Protein AF-A0A835Y757-F1 (afdb_monomer)

Structure (mmCIF, N/CA/C/O backbone):
data_AF-A0A835Y757-F1
#
_entry.id   AF-A0A835Y757-F1
#
loop_
_atom_site.group_PDB
_atom_site.id
_atom_site.type_symbol
_atom_site.label_atom_id
_atom_site.label_alt_id
_atom_site.label_comp_id
_atom_site.label_asym_id
_atom_site.label_entity_id
_atom_site.label_seq_id
_atom_site.pdbx_PDB_ins_code
_atom_site.Cartn_x
_atom_site.Cartn_y
_atom_site.Cartn_z
_atom_site.occupancy
_atom_site.B_iso_or_equiv
_atom_site.auth_seq_id
_atom_site.auth_comp_id
_atom_site.auth_asym_id
_atom_site.auth_atom_id
_atom_site.pdbx_PDB_model_num
ATOM 1 N N . MET A 1 1 ? 45.315 -38.506 55.585 1.00 48.16 1 MET A N 1
ATOM 2 C CA . MET A 1 1 ? 44.186 -37.888 54.861 1.00 48.16 1 MET A CA 1
ATOM 3 C C . MET A 1 1 ? 43.091 -38.952 54.767 1.00 48.16 1 MET A C 1
ATOM 5 O O . MET A 1 1 ? 43.212 -39.869 53.970 1.00 48.16 1 MET A O 1
ATOM 9 N N . LEU A 1 2 ? 42.159 -38.923 55.729 1.00 39.31 2 LEU A N 1
ATOM 10 C CA . LEU A 1 2 ? 40.997 -39.821 55.928 1.00 39.31 2 LEU A CA 1
ATOM 11 C C . LEU A 1 2 ? 40.075 -39.727 54.686 1.00 39.31 2 LEU A C 1
ATOM 13 O O . LEU A 1 2 ? 39.793 -38.606 54.281 1.00 39.31 2 LEU A O 1
ATOM 17 N N . VAL A 1 3 ? 39.742 -40.766 53.906 1.00 44.25 3 VAL A N 1
ATOM 18 C CA . VAL A 1 3 ? 38.872 -41.951 54.123 1.00 44.25 3 VAL A CA 1
ATOM 19 C C . VAL A 1 3 ? 37.497 -41.607 54.709 1.00 44.25 3 VAL A C 1
ATOM 21 O O . VAL A 1 3 ? 37.436 -41.233 55.873 1.00 44.25 3 VAL A O 1
ATOM 24 N N . VAL A 1 4 ? 36.406 -41.798 53.946 1.00 43.09 4 VAL A N 1
ATOM 25 C CA . VAL A 1 4 ? 35.392 -42.857 54.187 1.00 43.09 4 VAL A CA 1
ATOM 26 C C . VAL A 1 4 ? 34.197 -42.756 53.213 1.00 43.09 4 VAL A C 1
ATOM 28 O O . VAL A 1 4 ? 33.806 -41.675 52.785 1.00 43.09 4 VAL A O 1
ATOM 31 N N . ALA A 1 5 ? 33.654 -43.920 52.853 1.00 53.19 5 ALA A N 1
ATOM 32 C CA . ALA A 1 5 ? 32.497 -44.162 51.988 1.00 53.19 5 ALA A CA 1
ATOM 33 C C . ALA A 1 5 ? 31.139 -43.750 52.607 1.00 53.19 5 ALA A C 1
ATOM 35 O O . ALA A 1 5 ? 31.046 -43.648 53.830 1.00 53.19 5 ALA A O 1
ATOM 36 N N . PRO A 1 6 ? 30.051 -43.624 51.818 1.00 51.03 6 PRO A N 1
ATOM 37 C CA . PRO A 1 6 ? 28.694 -43.559 52.360 1.00 51.03 6 PRO A CA 1
ATOM 38 C C . PRO A 1 6 ? 28.057 -44.954 52.492 1.00 51.03 6 PRO A C 1
ATOM 40 O O . PRO A 1 6 ? 27.787 -45.639 51.505 1.00 51.03 6 PRO A O 1
ATOM 43 N N . GLY A 1 7 ? 27.804 -45.357 53.740 1.00 41.81 7 GLY A N 1
ATOM 44 C CA . GLY A 1 7 ? 27.007 -46.524 54.111 1.00 41.81 7 GLY A CA 1
ATOM 45 C C . GLY A 1 7 ? 25.534 -46.183 54.380 1.00 41.81 7 GLY A C 1
ATOM 46 O O . GLY A 1 7 ? 25.234 -45.210 55.056 1.00 41.81 7 GLY A O 1
A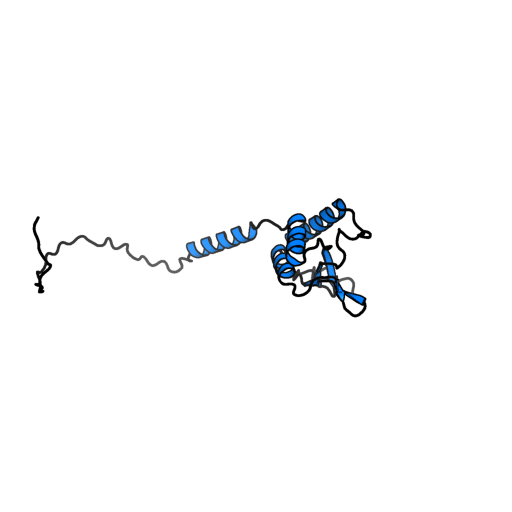TOM 47 N N . VAL A 1 8 ? 24.661 -47.027 53.823 1.00 46.19 8 VAL A N 1
ATOM 48 C CA . VAL A 1 8 ? 23.507 -47.730 54.427 1.00 46.19 8 VAL A CA 1
ATOM 49 C C . VAL A 1 8 ? 22.416 -46.983 55.244 1.00 46.19 8 VAL A C 1
ATOM 51 O O . VAL A 1 8 ? 22.663 -46.367 56.270 1.00 46.19 8 VAL A O 1
ATOM 54 N N . THR A 1 9 ? 21.170 -47.295 54.852 1.00 41.41 9 THR A N 1
ATOM 55 C CA . THR A 1 9 ? 19.988 -47.609 55.693 1.00 41.41 9 THR A CA 1
ATOM 56 C C . THR A 1 9 ? 19.044 -46.500 56.210 1.00 41.41 9 THR A C 1
ATOM 58 O O . THR A 1 9 ? 19.420 -45.582 56.927 1.00 41.41 9 THR A O 1
ATOM 61 N N . ALA A 1 10 ? 17.757 -46.670 55.863 1.00 45.28 10 ALA A N 1
ATOM 62 C CA . ALA A 1 10 ? 16.535 -46.061 56.430 1.00 45.28 10 ALA A CA 1
ATOM 63 C C . ALA A 1 10 ? 16.277 -46.566 57.884 1.00 45.28 10 ALA A C 1
ATOM 65 O O . ALA A 1 10 ? 16.857 -47.609 58.198 1.00 45.28 10 ALA A O 1
ATOM 66 N N . PRO A 1 11 ? 15.422 -45.969 58.771 1.00 51.66 11 PRO A N 1
ATOM 67 C CA . PRO A 1 11 ? 14.009 -45.590 58.533 1.00 51.66 11 PRO A CA 1
ATOM 68 C C . PRO A 1 11 ? 13.443 -44.375 59.336 1.00 51.66 11 PRO A C 1
ATOM 70 O O . PRO A 1 11 ? 14.110 -43.760 60.161 1.00 51.66 11 PRO A O 1
ATOM 73 N N . ALA A 1 12 ? 12.170 -44.037 59.076 1.00 47.59 12 ALA A N 1
ATOM 74 C CA . ALA A 1 12 ? 11.380 -42.973 59.721 1.00 47.59 12 ALA A CA 1
ATOM 75 C C . ALA A 1 12 ? 11.106 -43.186 61.230 1.00 47.59 12 ALA A C 1
ATOM 77 O O . ALA A 1 12 ? 11.090 -44.325 61.698 1.00 47.59 12 ALA A O 1
ATOM 78 N N . PRO A 1 13 ? 10.759 -42.110 61.969 1.00 53.91 13 PRO A N 1
ATOM 79 C CA . PRO A 1 13 ? 9.502 -42.136 62.734 1.00 53.91 13 PRO A CA 1
ATOM 80 C C . PRO A 1 13 ? 8.697 -40.814 62.769 1.00 53.91 13 PRO A C 1
ATOM 82 O O . PRO A 1 13 ? 9.222 -39.708 62.680 1.00 53.91 13 PRO A O 1
ATOM 85 N N . ARG A 1 14 ? 7.378 -40.989 62.940 1.00 45.75 14 ARG A N 1
ATOM 86 C CA . ARG A 1 14 ? 6.321 -39.995 63.218 1.00 45.75 14 ARG A CA 1
ATOM 87 C C . ARG A 1 14 ? 6.544 -39.267 64.553 1.00 45.75 14 ARG A C 1
ATOM 89 O O . ARG A 1 14 ? 6.823 -39.925 65.549 1.00 45.75 14 ARG A O 1
ATOM 96 N N . ALA A 1 15 ? 6.255 -37.965 64.593 1.00 45.19 15 ALA A N 1
ATOM 97 C CA . ALA A 1 15 ? 5.906 -37.235 65.814 1.00 45.19 15 ALA A CA 1
ATOM 98 C C . ALA A 1 15 ? 4.858 -36.151 65.511 1.00 45.19 15 ALA A C 1
ATOM 100 O O . ALA A 1 15 ? 4.757 -35.639 64.400 1.00 45.19 15 ALA A O 1
ATOM 101 N N . GLU A 1 16 ? 4.042 -35.882 66.515 1.00 42.47 16 GLU A N 1
ATOM 102 C CA . GLU A 1 16 ? 2.673 -35.390 66.477 1.00 42.47 16 GLU A CA 1
ATOM 103 C C . GLU A 1 16 ? 2.584 -33.965 67.066 1.00 42.47 16 GLU A C 1
ATOM 105 O O . GLU A 1 16 ? 3.335 -33.632 67.973 1.00 42.47 16 GLU A O 1
ATOM 110 N N . VAL A 1 17 ? 1.642 -33.164 66.542 1.00 49.72 17 VAL A N 1
ATOM 111 C CA . VAL A 1 17 ? 0.887 -32.057 67.182 1.00 49.72 17 VAL A CA 1
ATOM 112 C C . VAL A 1 17 ? 1.644 -30.957 67.955 1.00 49.72 17 VAL A C 1
ATOM 114 O O . VAL A 1 17 ? 2.153 -31.170 69.044 1.00 49.72 17 VAL A O 1
ATOM 117 N N . LEU A 1 18 ? 1.437 -29.700 67.531 1.00 44.00 18 LEU A N 1
ATOM 118 C CA . LEU A 1 18 ? 0.852 -28.692 68.428 1.00 44.00 18 LEU A CA 1
ATOM 119 C C . LEU A 1 18 ? 0.082 -27.624 67.636 1.00 44.00 18 LEU A C 1
ATOM 121 O O . LEU A 1 18 ? 0.603 -26.972 66.736 1.00 44.00 18 LEU A O 1
ATOM 125 N N . ARG A 1 19 ? -1.199 -27.471 67.981 1.00 48.41 19 ARG A N 1
ATOM 126 C CA . ARG A 1 19 ? -2.094 -26.425 67.479 1.00 48.41 19 ARG A CA 1
ATOM 127 C C . ARG A 1 19 ? -1.651 -25.073 68.036 1.00 48.41 19 ARG A C 1
ATOM 129 O O . ARG A 1 19 ? -1.376 -24.981 69.228 1.00 48.41 19 ARG A O 1
ATOM 136 N N . SER A 1 20 ? -1.736 -24.012 67.239 1.00 41.38 20 SER A N 1
ATOM 137 C CA . SER A 1 20 ? -2.091 -22.682 67.746 1.00 41.38 20 SER A CA 1
ATOM 138 C C . SER A 1 20 ? -2.764 -21.861 66.654 1.00 41.38 20 SER A C 1
ATOM 140 O O . SER A 1 20 ? -2.303 -21.753 65.524 1.00 41.38 20 SER A O 1
ATOM 142 N N . ARG A 1 21 ? -3.937 -21.374 67.036 1.00 44.88 21 ARG A N 1
ATOM 143 C CA . ARG A 1 21 ? -4.957 -20.679 66.267 1.00 44.88 21 ARG A CA 1
ATOM 144 C C . ARG A 1 21 ? -4.543 -19.227 66.018 1.00 44.88 21 ARG A C 1
ATOM 146 O O . ARG A 1 21 ? -4.252 -18.522 66.975 1.00 44.88 21 ARG A O 1
ATOM 153 N N . ALA A 1 22 ? -4.625 -18.774 64.772 1.00 38.69 22 ALA A N 1
ATOM 154 C CA . ALA A 1 22 ? -4.806 -17.368 64.422 1.00 38.69 22 ALA A CA 1
ATOM 155 C C . ALA A 1 22 ? -5.791 -17.309 63.247 1.00 38.69 22 ALA A C 1
ATOM 157 O O . ALA A 1 22 ? -5.688 -18.086 62.302 1.00 38.69 22 ALA A O 1
ATOM 158 N N . ALA A 1 23 ? -6.817 -16.483 63.411 1.00 44.84 23 ALA A N 1
ATOM 159 C CA . ALA A 1 23 ? -8.043 -16.451 62.630 1.00 44.84 23 ALA A CA 1
ATOM 160 C C . ALA A 1 23 ? -7.819 -16.223 61.122 1.00 44.84 23 ALA A C 1
ATOM 162 O O . ALA A 1 23 ? -6.976 -15.399 60.763 1.00 44.84 23 ALA A O 1
ATOM 163 N N . PRO A 1 24 ? -8.614 -16.844 60.230 1.00 43.31 24 PRO A N 1
ATOM 164 C CA . PRO A 1 24 ? -8.860 -16.230 58.939 1.00 43.31 24 PRO A CA 1
ATOM 165 C C . PRO A 1 24 ? -9.689 -14.968 59.202 1.00 43.31 24 PRO A C 1
ATOM 167 O O . PRO A 1 24 ? -10.784 -15.043 59.757 1.00 43.31 24 PRO A O 1
ATOM 170 N N . ALA A 1 25 ? -9.165 -13.797 58.841 1.00 46.84 25 ALA A N 1
ATOM 171 C CA . ALA A 1 25 ? -10.038 -12.671 58.555 1.00 46.84 25 ALA A CA 1
ATOM 172 C C . ALA A 1 25 ? -10.847 -13.080 57.322 1.00 46.84 25 ALA A C 1
ATOM 174 O O . ALA A 1 25 ? -10.375 -13.000 56.189 1.00 46.84 25 ALA A O 1
ATOM 175 N N . GLU A 1 26 ? -12.027 -13.629 57.583 1.00 43.84 26 GLU A N 1
ATOM 176 C CA . GLU A 1 26 ? -13.075 -13.827 56.605 1.00 43.84 26 GLU A CA 1
ATOM 177 C C . GLU A 1 26 ? -13.383 -12.445 56.025 1.00 43.84 26 GLU A C 1
ATOM 179 O O . GLU A 1 26 ? -13.996 -11.596 56.672 1.00 43.84 26 GLU A O 1
ATOM 184 N N . 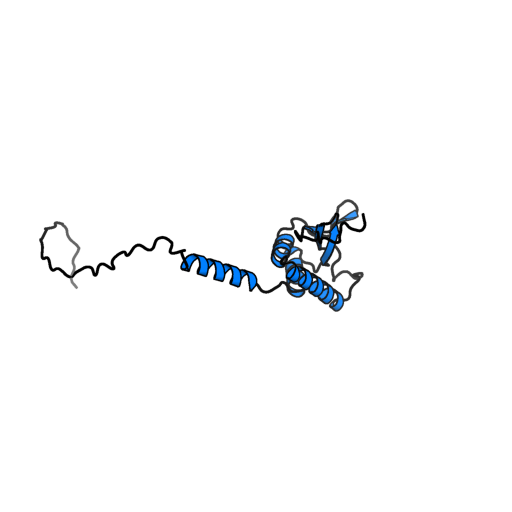SER A 1 27 ? -12.875 -12.177 54.821 1.00 46.31 27 SER A N 1
ATOM 185 C CA . SER A 1 27 ? -13.418 -11.105 54.000 1.00 46.31 27 SER A CA 1
ATOM 186 C C . SER A 1 27 ? -14.773 -11.611 53.538 1.00 46.31 27 SER A C 1
ATOM 188 O O . SER A 1 27 ? -14.884 -12.395 52.596 1.00 46.31 27 SER A O 1
ATOM 190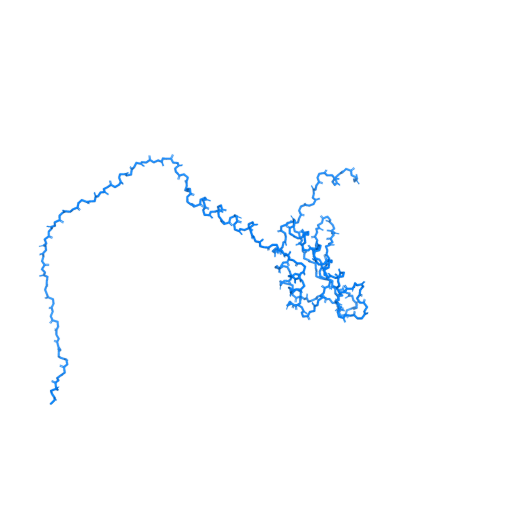 N N . SER A 1 28 ? -15.776 -11.264 54.338 1.00 47.25 28 SER A N 1
ATOM 191 C CA . SER A 1 28 ? -17.170 -11.607 54.144 1.00 47.25 28 SER A CA 1
ATOM 192 C C . SER A 1 28 ? -17.577 -11.318 52.709 1.00 47.25 28 SER A C 1
ATOM 194 O O . SER A 1 28 ? -17.574 -10.172 52.258 1.00 47.25 28 SER A O 1
ATOM 196 N N . SER A 1 29 ? -17.945 -12.388 52.014 1.00 55.28 29 SER A N 1
ATOM 197 C CA . SER A 1 29 ? -18.668 -12.364 50.756 1.00 55.28 29 SER A CA 1
ATOM 198 C C . SER A 1 29 ? -20.016 -11.680 50.982 1.00 55.28 29 SER A C 1
ATOM 200 O O . SER A 1 29 ? -20.994 -12.311 51.387 1.00 55.28 29 SER A O 1
ATOM 202 N N . VAL A 1 30 ? -20.053 -10.371 50.756 1.00 51.53 30 VAL A N 1
ATOM 203 C CA . VAL A 1 30 ? -21.290 -9.634 50.515 1.00 51.53 30 VAL A CA 1
ATOM 204 C C . VAL A 1 30 ? -21.580 -9.793 49.028 1.00 51.53 30 VAL A C 1
ATOM 206 O O . VAL A 1 30 ? -20.792 -9.360 48.192 1.00 51.53 30 VAL A O 1
ATOM 209 N N . GLY A 1 31 ? -22.663 -10.503 48.713 1.00 51.69 31 GLY A N 1
ATOM 210 C CA . GLY A 1 31 ? -23.123 -10.684 47.342 1.00 51.69 31 GLY A CA 1
ATOM 211 C C . GLY A 1 31 ? -23.517 -9.347 46.722 1.00 51.69 31 GLY A C 1
ATOM 212 O O . GLY A 1 31 ? -24.356 -8.640 47.276 1.00 51.69 31 GLY A O 1
ATOM 213 N N . ASP A 1 32 ? -22.912 -9.038 45.579 1.00 46.97 32 ASP A N 1
ATOM 214 C CA . ASP A 1 32 ? -23.331 -7.986 44.656 1.00 46.97 32 ASP A CA 1
ATOM 215 C C . ASP A 1 32 ? -23.712 -8.663 43.332 1.00 46.97 32 ASP A C 1
ATOM 217 O O . ASP A 1 32 ? -22.869 -9.138 42.566 1.00 46.97 32 ASP A O 1
ATOM 221 N N . ASP A 1 33 ? -25.019 -8.810 43.139 1.00 48.91 33 ASP A N 1
ATOM 222 C CA . ASP A 1 33 ? -25.650 -9.369 41.950 1.00 48.91 33 ASP A CA 1
ATOM 223 C C . ASP A 1 33 ? -25.525 -8.325 40.828 1.00 48.91 33 ASP A C 1
ATOM 225 O O . ASP A 1 33 ? -26.284 -7.359 40.769 1.00 48.91 33 ASP A O 1
ATOM 229 N N . GLY A 1 34 ? -24.497 -8.467 39.984 1.00 54.69 34 GLY A N 1
ATOM 230 C CA . GLY A 1 34 ? -24.303 -7.611 38.808 1.00 54.69 34 GLY A CA 1
ATOM 231 C C . GLY A 1 34 ? -22.992 -6.825 38.727 1.00 54.69 34 GLY A C 1
ATOM 232 O O . GLY A 1 34 ? -22.916 -5.891 37.922 1.00 54.69 34 GLY A O 1
ATOM 233 N N . ALA A 1 35 ? -21.946 -7.198 39.473 1.00 54.09 35 ALA A N 1
ATOM 234 C CA . ALA A 1 35 ? -20.596 -6.676 39.257 1.00 54.09 35 ALA A CA 1
ATOM 235 C C . ALA A 1 35 ? -20.060 -7.132 37.886 1.00 54.09 35 ALA A C 1
ATOM 237 O O . ALA A 1 35 ? -19.340 -8.120 37.759 1.00 54.09 35 ALA A O 1
ATOM 238 N N . THR A 1 36 ? -20.460 -6.413 36.835 1.00 64.75 36 THR A N 1
ATOM 239 C CA . THR A 1 36 ? -19.833 -6.441 35.510 1.00 64.75 36 THR A CA 1
ATOM 240 C C . THR A 1 36 ? -18.325 -6.472 35.725 1.00 64.75 36 THR A C 1
ATOM 242 O O . THR A 1 36 ? -17.819 -5.628 36.457 1.00 64.75 36 THR A O 1
ATOM 245 N N . ASP A 1 37 ? -17.617 -7.453 35.161 1.00 78.00 37 ASP A N 1
ATOM 246 C CA . ASP A 1 37 ? -16.175 -7.625 35.363 1.00 78.00 37 ASP A CA 1
ATOM 247 C C . ASP A 1 37 ? -15.419 -6.425 34.764 1.00 78.00 37 ASP A C 1
ATOM 249 O O . ASP A 1 37 ? -14.983 -6.431 33.611 1.00 78.00 37 ASP A O 1
ATOM 253 N N . TYR A 1 38 ? -15.339 -5.339 35.542 1.00 80.00 38 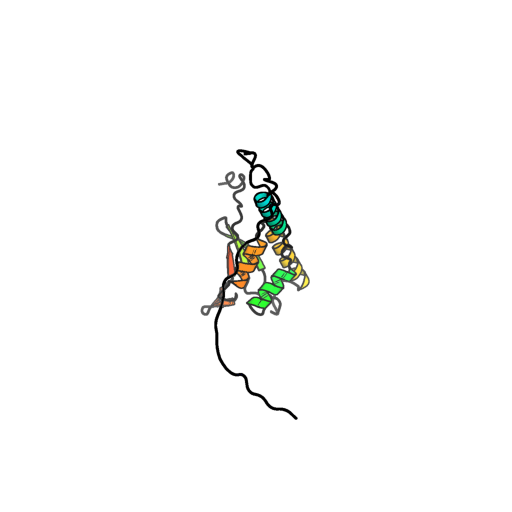TYR A N 1
ATOM 254 C CA . TYR A 1 38 ? -14.801 -4.040 35.141 1.00 80.00 38 TYR A CA 1
ATOM 255 C C . TYR A 1 38 ? -13.338 -4.158 34.702 1.00 80.00 38 TYR A C 1
ATOM 257 O O . TYR A 1 38 ? -12.855 -3.372 33.889 1.00 80.00 38 TYR A O 1
ATOM 265 N N . GLN A 1 39 ? -12.637 -5.175 35.203 1.00 81.94 39 GLN A N 1
ATOM 266 C CA . GLN A 1 39 ? -11.255 -5.459 34.859 1.00 81.94 39 GLN A CA 1
ATOM 267 C C . GLN A 1 39 ? -11.118 -6.042 33.441 1.00 81.94 39 GLN A C 1
ATOM 269 O O . GLN A 1 39 ? -10.268 -5.576 32.680 1.00 81.94 39 GLN A O 1
ATOM 274 N N . ALA A 1 40 ? -11.968 -6.990 33.036 1.00 85.50 40 ALA A N 1
ATOM 275 C CA . ALA A 1 40 ? -11.995 -7.539 31.681 1.00 85.50 40 ALA A CA 1
ATOM 276 C C . ALA A 1 40 ? -12.471 -6.508 30.656 1.00 85.50 40 ALA A C 1
ATOM 278 O O . ALA A 1 40 ? -11.903 -6.433 29.560 1.00 85.50 40 ALA A O 1
ATOM 279 N N . VAL A 1 41 ? -13.460 -5.668 30.995 1.00 86.00 41 VAL A N 1
ATOM 280 C CA . VAL A 1 41 ? -13.838 -4.560 30.099 1.00 86.00 41 VAL A CA 1
ATOM 281 C C . VAL A 1 41 ? -12.729 -3.515 29.997 1.00 86.00 41 VAL A C 1
ATOM 283 O O . VAL A 1 41 ? -12.450 -3.073 28.887 1.00 86.00 41 VAL A O 1
ATOM 286 N N . ALA A 1 42 ? -12.013 -3.186 31.079 1.00 87.56 42 ALA A N 1
ATOM 287 C CA . ALA A 1 42 ? -10.856 -2.287 31.021 1.00 87.56 42 ALA A CA 1
ATOM 288 C C . ALA A 1 42 ? -9.711 -2.859 30.165 1.00 87.56 42 ALA A C 1
ATOM 290 O O . ALA A 1 42 ? -9.125 -2.140 29.355 1.00 87.56 42 ALA A O 1
ATOM 291 N N . ALA A 1 43 ? -9.421 -4.159 30.283 1.00 89.19 43 ALA A N 1
ATOM 292 C CA . ALA A 1 43 ? -8.437 -4.837 29.439 1.00 89.19 43 ALA A CA 1
ATOM 293 C C . ALA A 1 43 ? -8.842 -4.805 27.956 1.00 89.19 43 ALA A C 1
ATOM 295 O O . ALA A 1 43 ? -8.012 -4.517 27.092 1.00 89.19 43 ALA A O 1
ATOM 296 N N . SER A 1 44 ? -10.126 -5.026 27.665 1.00 86.31 44 SER A N 1
ATOM 297 C CA . SER A 1 44 ? -10.678 -4.950 26.308 1.00 86.31 44 SER A CA 1
ATOM 298 C C . SER A 1 44 ? -10.616 -3.526 25.746 1.00 86.31 44 SER A C 1
ATOM 300 O O . SER A 1 44 ? -10.247 -3.341 24.589 1.00 86.31 44 SER A O 1
ATOM 302 N N . LEU A 1 45 ? -10.901 -2.508 26.566 1.00 86.19 45 LEU A N 1
ATOM 303 C CA . LEU A 1 45 ? -10.801 -1.100 26.178 1.00 86.19 45 LEU A CA 1
ATOM 304 C C . LEU A 1 45 ? -9.354 -0.714 25.858 1.00 86.19 45 LEU A C 1
ATOM 306 O O . LEU A 1 45 ? -9.092 -0.113 24.820 1.00 86.19 45 LEU A O 1
ATOM 310 N N . ASN A 1 46 ? -8.407 -1.123 26.705 1.00 88.31 46 ASN A N 1
ATOM 311 C CA . ASN A 1 46 ? -6.981 -0.908 26.472 1.00 88.31 46 ASN A CA 1
ATOM 312 C C . ASN A 1 46 ? -6.498 -1.623 25.204 1.00 88.31 46 ASN A C 1
ATOM 314 O O . ASN A 1 46 ? -5.720 -1.051 24.445 1.00 88.31 46 ASN A O 1
ATOM 318 N N . ALA A 1 47 ? -6.990 -2.835 24.927 1.00 85.00 47 ALA A N 1
ATOM 319 C CA . ALA A 1 47 ? -6.684 -3.547 23.689 1.00 85.00 47 ALA A CA 1
ATOM 320 C C . ALA A 1 47 ? -7.245 -2.827 22.447 1.00 85.00 47 ALA A C 1
ATOM 322 O O . ALA A 1 47 ? -6.559 -2.738 21.427 1.00 85.00 47 ALA A O 1
ATOM 323 N N . LEU A 1 48 ? -8.459 -2.270 22.524 1.00 81.94 48 LEU A N 1
ATOM 324 C CA . LEU A 1 48 ? -9.055 -1.473 21.445 1.00 81.94 48 LEU A CA 1
ATOM 325 C C . LEU A 1 48 ? -8.304 -0.154 21.223 1.00 81.94 48 LEU A C 1
ATOM 327 O O . LEU A 1 48 ? -7.991 0.176 20.080 1.00 81.94 48 LEU A O 1
ATOM 331 N N . LEU A 1 49 ? -7.951 0.555 22.298 1.00 80.56 49 LEU A N 1
ATOM 332 C CA . LEU A 1 49 ? -7.147 1.777 22.243 1.00 80.56 49 LEU A CA 1
ATOM 333 C C . LEU A 1 49 ? -5.773 1.497 21.621 1.00 80.56 49 LEU A C 1
ATOM 335 O O . LEU A 1 49 ? -5.382 2.168 20.667 1.00 80.56 49 LEU A O 1
ATOM 339 N N . ALA A 1 50 ? -5.090 0.435 22.055 1.00 75.00 50 ALA A N 1
ATOM 340 C CA . ALA A 1 50 ? -3.819 0.004 21.472 1.00 75.00 50 ALA A CA 1
ATOM 341 C C . ALA A 1 50 ? -3.942 -0.376 19.983 1.00 75.00 50 ALA A C 1
ATOM 343 O O . ALA A 1 50 ? -3.029 -0.122 19.196 1.00 75.00 50 ALA A O 1
ATOM 344 N N . LYS A 1 51 ? -5.080 -0.947 19.570 1.00 67.44 51 LYS A N 1
ATOM 345 C CA . LYS A 1 51 ? -5.374 -1.261 18.165 1.00 67.44 51 LYS A CA 1
ATOM 346 C C . LYS A 1 51 ? -5.671 -0.009 17.333 1.00 67.44 51 LYS A C 1
ATOM 348 O O . LYS A 1 51 ? -5.310 0.026 16.163 1.00 67.44 51 LYS A O 1
ATOM 353 N N . SER A 1 52 ? -6.253 1.029 17.933 1.00 63.19 52 SER A N 1
ATOM 354 C CA . SER A 1 52 ? -6.440 2.341 17.295 1.00 63.19 52 SER A CA 1
ATOM 355 C C . SER A 1 52 ? -5.170 3.202 17.254 1.00 63.19 52 SER A C 1
ATOM 357 O O . SER A 1 52 ? -5.075 4.103 16.429 1.00 63.19 52 SER A O 1
ATOM 359 N N . GLN A 1 53 ? -4.175 2.910 18.100 1.00 60.41 53 GLN A N 1
ATOM 360 C CA . GLN A 1 53 ? -2.881 3.604 18.138 1.00 60.41 53 GLN A CA 1
ATOM 361 C C . GLN A 1 53 ? -1.813 2.983 17.223 1.00 60.41 53 GLN A C 1
ATOM 363 O O . GLN A 1 53 ? -0.646 3.371 17.295 1.00 60.41 53 GLN A O 1
ATOM 368 N N . GLN A 1 54 ? -2.175 2.008 16.384 1.00 63.62 54 GLN A N 1
ATOM 369 C CA . GLN A 1 54 ? -1.239 1.427 15.425 1.00 63.62 54 GLN A CA 1
ATOM 370 C C . GLN A 1 54 ? -0.717 2.538 14.499 1.00 63.62 54 GLN A C 1
ATOM 372 O O . GLN A 1 54 ? -1.529 3.259 13.913 1.00 63.62 54 GLN A O 1
ATOM 377 N N . PRO A 1 55 ? 0.610 2.698 14.348 1.00 73.38 55 PRO A N 1
ATOM 378 C CA . PRO A 1 55 ? 1.145 3.676 13.419 1.00 73.38 55 PRO A CA 1
ATOM 379 C C . PRO A 1 55 ? 0.622 3.357 12.015 1.00 73.38 55 PRO A C 1
ATOM 381 O O . PRO A 1 55 ? 0.714 2.218 11.538 1.00 73.38 55 PRO A O 1
ATOM 384 N N . GLY A 1 56 ? 0.039 4.374 11.378 1.00 84.06 56 GLY A N 1
ATOM 385 C CA . GLY A 1 56 ? -0.455 4.279 10.010 1.00 84.06 56 GLY A CA 1
ATOM 386 C C . GLY A 1 56 ? 0.629 3.784 9.051 1.00 84.06 56 GLY A C 1
ATOM 387 O O . GLY A 1 56 ? 1.830 3.834 9.331 1.00 84.06 56 GLY A O 1
ATOM 388 N N . ILE A 1 57 ? 0.211 3.265 7.904 1.00 93.19 57 ILE A N 1
ATOM 389 C CA . ILE A 1 57 ? 1.138 2.944 6.826 1.00 93.19 57 ILE A CA 1
ATOM 390 C C . ILE A 1 57 ? 1.624 4.238 6.168 1.00 93.19 57 ILE A C 1
ATOM 392 O O . ILE A 1 57 ? 0.864 5.191 6.041 1.00 93.19 57 ILE A O 1
ATOM 396 N N . THR A 1 58 ? 2.894 4.296 5.770 1.00 95.69 58 THR A N 1
ATOM 397 C CA . THR A 1 58 ? 3.462 5.445 5.040 1.00 95.69 58 THR A CA 1
ATOM 398 C C . THR A 1 58 ? 3.819 5.032 3.617 1.00 95.69 58 THR A C 1
ATOM 400 O O . THR A 1 58 ? 4.004 3.840 3.348 1.00 95.69 58 THR A O 1
ATOM 403 N N . GLY A 1 59 ? 4.001 5.992 2.703 1.00 94.38 59 GLY A N 1
ATOM 404 C CA . GLY A 1 59 ? 4.450 5.675 1.341 1.00 94.38 59 GLY A CA 1
ATOM 405 C C . GLY A 1 59 ? 5.789 4.921 1.316 1.00 94.38 59 GLY A C 1
A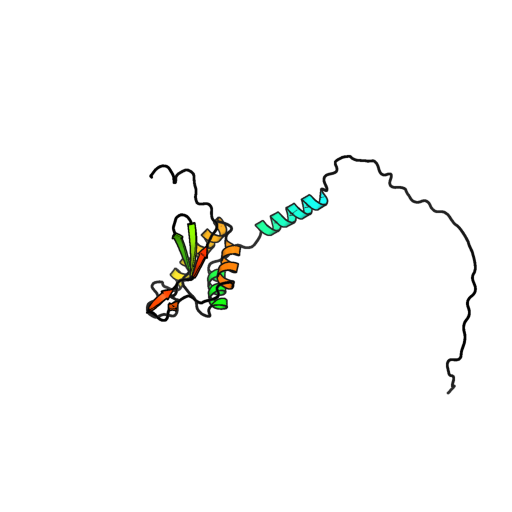TOM 406 O O . GLY A 1 59 ? 5.996 4.002 0.520 1.00 94.38 59 GLY A O 1
ATOM 407 N N . LYS A 1 60 ? 6.689 5.232 2.259 1.00 95.31 60 LYS A N 1
ATOM 408 C CA . LYS A 1 60 ? 7.967 4.524 2.426 1.00 95.31 60 LYS A CA 1
ATOM 409 C C . LYS A 1 60 ? 7.781 3.080 2.900 1.00 95.31 60 LYS A C 1
ATOM 411 O O . LYS A 1 60 ? 8.494 2.203 2.415 1.00 95.31 60 LYS A O 1
ATOM 416 N N . ASP A 1 61 ? 6.833 2.831 3.804 1.00 95.19 61 ASP A N 1
ATOM 417 C CA . ASP A 1 61 ? 6.479 1.477 4.253 1.00 95.19 61 ASP A CA 1
ATOM 418 C C . ASP A 1 61 ? 5.952 0.645 3.075 1.00 95.19 61 ASP A C 1
ATOM 420 O O . ASP A 1 61 ? 6.477 -0.430 2.803 1.00 95.19 61 ASP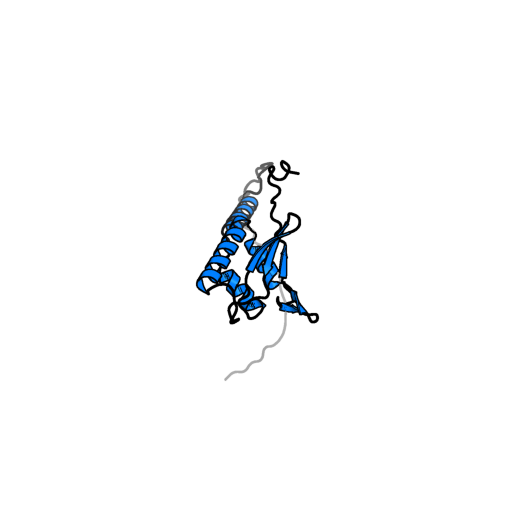 A O 1
ATOM 424 N N . LEU A 1 62 ? 5.025 1.196 2.279 1.00 95.12 62 LEU A N 1
ATOM 425 C CA . LEU A 1 62 ? 4.513 0.551 1.061 1.00 95.12 62 LEU A CA 1
ATOM 426 C C . LEU A 1 62 ? 5.623 0.180 0.074 1.00 95.12 62 LEU A C 1
ATOM 428 O O . LEU A 1 62 ? 5.674 -0.955 -0.407 1.00 95.12 62 LEU A O 1
ATOM 432 N N . ARG A 1 63 ? 6.545 1.111 -0.199 1.00 94.94 63 ARG A N 1
ATOM 433 C CA . ARG A 1 63 ? 7.715 0.846 -1.045 1.00 94.94 63 ARG A CA 1
ATOM 434 C C . ARG A 1 63 ? 8.542 -0.314 -0.495 1.00 94.94 63 ARG A C 1
ATOM 436 O O . ARG A 1 63 ? 8.937 -1.191 -1.259 1.00 94.94 63 ARG A O 1
ATOM 443 N N . ASN A 1 64 ? 8.825 -0.304 0.806 1.00 95.44 64 ASN A N 1
ATOM 444 C CA . ASN A 1 64 ? 9.649 -1.324 1.446 1.00 95.44 64 ASN A CA 1
ATOM 445 C C . ASN A 1 64 ? 8.970 -2.696 1.419 1.00 95.44 64 ASN A C 1
ATOM 447 O O . ASN A 1 64 ? 9.633 -3.666 1.080 1.00 95.44 64 ASN A O 1
ATOM 451 N N . LEU A 1 65 ? 7.661 -2.777 1.674 1.00 94.81 65 LEU A N 1
ATOM 452 C CA . LEU A 1 65 ? 6.888 -4.022 1.597 1.00 94.81 65 LEU A CA 1
ATOM 453 C C . LEU A 1 65 ? 6.966 -4.648 0.203 1.00 94.81 65 LEU A C 1
ATOM 455 O O . LEU A 1 65 ? 7.239 -5.836 0.053 1.00 94.81 65 LEU A O 1
ATOM 459 N N . VAL A 1 66 ? 6.753 -3.841 -0.836 1.00 93.88 66 VAL A N 1
ATOM 460 C CA . VAL A 1 66 ? 6.811 -4.301 -2.229 1.00 93.88 66 VAL A CA 1
ATOM 461 C C . VAL A 1 66 ? 8.236 -4.709 -2.616 1.00 93.88 66 VAL A C 1
ATOM 463 O O . VAL A 1 66 ? 8.421 -5.739 -3.272 1.00 93.88 66 VAL A O 1
ATOM 466 N N . MET A 1 67 ? 9.241 -3.944 -2.183 1.00 93.38 67 MET A N 1
ATOM 467 C CA . MET A 1 67 ? 10.652 -4.253 -2.413 1.00 93.38 67 MET A CA 1
ATOM 468 C C . MET A 1 67 ? 11.078 -5.540 -1.700 1.00 93.38 67 MET A C 1
ATOM 470 O O . MET A 1 67 ? 11.732 -6.375 -2.318 1.00 93.38 67 MET A O 1
ATOM 474 N N . GLU A 1 68 ? 10.676 -5.735 -0.446 1.00 94.06 68 GLU A N 1
ATOM 475 C CA . GLU A 1 68 ? 10.951 -6.945 0.330 1.00 94.06 68 GLU A CA 1
ATOM 476 C C . GLU A 1 68 ? 10.282 -8.160 -0.309 1.00 94.06 68 GLU A C 1
ATOM 478 O O . GLU A 1 68 ? 10.924 -9.195 -0.499 1.00 94.06 68 GLU A O 1
ATOM 483 N N . ARG A 1 69 ? 9.012 -8.036 -0.722 1.00 93.56 69 ARG A N 1
ATOM 484 C CA . ARG A 1 69 ? 8.313 -9.188 -1.286 1.00 93.56 69 ARG A CA 1
ATOM 485 C C . ARG A 1 69 ? 8.810 -9.548 -2.674 1.00 93.56 69 ARG A C 1
ATOM 487 O O . ARG A 1 69 ? 9.049 -10.721 -2.945 1.00 93.56 69 ARG A O 1
ATOM 494 N N . PHE A 1 70 ? 8.913 -8.583 -3.582 1.00 91.75 70 PHE A N 1
ATOM 495 C CA . PHE A 1 70 ? 9.104 -8.862 -5.009 1.00 91.75 70 PHE A CA 1
ATOM 496 C C . PHE A 1 70 ? 10.477 -8.455 -5.554 1.00 91.75 70 PHE A C 1
ATOM 498 O O . PHE A 1 70 ? 10.739 -8.668 -6.739 1.00 91.75 70 PHE A O 1
ATOM 505 N N . GLY A 1 71 ? 11.342 -7.864 -4.727 1.00 90.62 71 GLY A N 1
ATOM 506 C CA . GLY A 1 71 ? 12.701 -7.464 -5.096 1.00 90.62 71 GLY A CA 1
ATOM 507 C C . GLY A 1 71 ? 12.793 -6.228 -5.995 1.00 90.62 71 GLY A C 1
ATOM 508 O O . GLY A 1 71 ? 13.871 -5.957 -6.514 1.00 90.62 71 GLY A O 1
ATOM 509 N N . ARG A 1 72 ? 11.688 -5.504 -6.235 1.00 90.38 72 ARG A N 1
ATOM 510 C CA . ARG A 1 72 ? 11.636 -4.294 -7.084 1.00 90.38 72 ARG A CA 1
ATOM 511 C C . ARG A 1 72 ? 10.638 -3.278 -6.543 1.00 90.38 72 ARG A C 1
ATOM 513 O O . ARG A 1 72 ? 9.678 -3.654 -5.878 1.00 90.38 72 ARG A O 1
ATOM 520 N N . SER A 1 73 ? 10.834 -2.003 -6.877 1.00 90.69 73 SER A N 1
ATOM 521 C CA . SER A 1 73 ? 9.927 -0.906 -6.495 1.00 90.69 73 SER A CA 1
ATOM 522 C C . SER A 1 73 ? 8.793 -0.751 -7.513 1.00 90.69 73 SER A C 1
ATOM 524 O O . SER A 1 73 ? 8.879 0.075 -8.425 1.00 90.69 73 SER A O 1
ATOM 526 N N . TYR A 1 74 ? 7.773 -1.605 -7.408 1.00 92.88 74 TYR A N 1
ATOM 527 C CA . TYR A 1 74 ? 6.591 -1.553 -8.274 1.00 92.88 74 TYR A CA 1
ATOM 528 C C . TYR A 1 74 ? 5.660 -0.387 -7.923 1.00 92.88 74 TYR A C 1
ATOM 530 O O . TYR A 1 74 ? 5.530 -0.008 -6.763 1.00 92.88 74 TYR A O 1
ATOM 538 N N . ASP A 1 75 ? 4.973 0.137 -8.937 1.00 92.06 75 ASP A N 1
ATOM 539 C CA . ASP A 1 75 ? 3.911 1.134 -8.778 1.00 92.06 75 ASP A CA 1
ATOM 540 C C . ASP A 1 75 ? 2.684 0.544 -8.061 1.00 92.06 75 ASP A C 1
ATOM 542 O O . ASP A 1 75 ? 2.311 -0.610 -8.290 1.00 92.06 75 ASP A O 1
ATOM 546 N N . ILE A 1 76 ? 2.044 1.339 -7.202 1.00 94.62 76 ILE A N 1
ATOM 547 C CA . ILE A 1 76 ? 0.870 0.935 -6.421 1.00 94.62 76 ILE A CA 1
ATOM 548 C C . ILE A 1 76 ? -0.252 1.934 -6.679 1.00 94.62 76 ILE A C 1
ATOM 550 O O . ILE A 1 76 ? -0.056 3.141 -6.566 1.00 94.62 76 ILE A O 1
ATOM 554 N N . ARG A 1 77 ? -1.446 1.433 -7.001 1.00 94.50 77 ARG A N 1
ATOM 555 C CA . ARG A 1 77 ? -2.624 2.258 -7.286 1.00 94.50 77 ARG A CA 1
ATOM 556 C C . ARG A 1 77 ? -3.862 1.745 -6.586 1.00 94.50 77 ARG A C 1
ATOM 558 O O . ARG A 1 77 ? -4.020 0.547 -6.379 1.00 94.50 77 ARG A O 1
ATOM 565 N N . LEU A 1 78 ? -4.787 2.653 -6.320 1.00 94.31 78 LEU A N 1
ATOM 566 C CA . LEU A 1 78 ? -6.145 2.317 -5.915 1.00 94.31 78 LEU A CA 1
ATOM 567 C C . LEU A 1 78 ? -7.037 2.288 -7.154 1.00 94.31 78 LEU A C 1
ATOM 569 O O . LEU A 1 78 ? -6.924 3.144 -8.031 1.00 94.31 78 LEU A O 1
ATOM 573 N N . ALA A 1 79 ? -7.908 1.290 -7.256 1.00 92.75 79 ALA A N 1
ATOM 574 C CA . ALA A 1 79 ? -8.868 1.202 -8.346 1.00 92.75 79 ALA A CA 1
ATOM 575 C C . ALA A 1 79 ? -10.220 0.688 -7.877 1.00 92.75 79 ALA A C 1
ATOM 577 O O . ALA A 1 79 ? -10.305 -0.231 -7.064 1.00 92.75 79 ALA A O 1
ATOM 578 N N . ARG A 1 80 ? -11.275 1.247 -8.471 1.00 90.75 80 ARG A N 1
ATOM 579 C CA . ARG A 1 80 ? -12.648 0.791 -8.289 1.00 90.75 80 ARG A CA 1
ATOM 580 C C . ARG A 1 80 ? -13.019 -0.163 -9.416 1.00 90.75 80 ARG A C 1
ATOM 582 O O . ARG A 1 80 ? -12.957 0.211 -10.583 1.00 90.75 80 ARG A O 1
ATOM 589 N N . LEU A 1 81 ? -13.434 -1.376 -9.073 1.00 86.88 81 LEU A N 1
ATOM 590 C CA . LEU A 1 81 ? -13.866 -2.393 -10.025 1.00 86.88 81 LEU A CA 1
ATOM 591 C C . LEU A 1 81 ? -15.175 -3.020 -9.534 1.00 86.88 81 LEU A C 1
ATOM 593 O O . LEU A 1 81 ? -15.236 -3.544 -8.425 1.00 86.88 81 LEU A O 1
ATOM 597 N N . HIS A 1 82 ? -16.232 -2.941 -10.350 1.00 85.38 82 HIS A N 1
ATOM 598 C CA . HIS A 1 82 ? -17.580 -3.442 -10.023 1.00 85.38 82 HIS A CA 1
ATOM 599 C C . HIS A 1 82 ? -18.079 -2.995 -8.633 1.00 85.38 82 HIS A C 1
ATOM 601 O O . HIS A 1 82 ? -18.572 -3.794 -7.840 1.00 85.38 82 HIS A O 1
ATOM 607 N N . GLY A 1 83 ? -17.885 -1.715 -8.305 1.00 85.19 83 GLY A N 1
ATOM 608 C CA . GLY A 1 83 ? -18.320 -1.139 -7.029 1.00 85.19 83 GLY A CA 1
ATOM 609 C C . GLY A 1 83 ? -17.415 -1.432 -5.827 1.00 85.19 83 GLY A C 1
ATOM 610 O O . GLY A 1 83 ? -17.634 -0.836 -4.780 1.00 85.19 83 GLY A O 1
ATOM 611 N N . ARG A 1 84 ? -16.375 -2.263 -5.970 1.00 88.94 84 ARG A N 1
ATOM 612 C CA . ARG A 1 84 ? -15.414 -2.597 -4.905 1.00 88.94 84 ARG A CA 1
ATOM 613 C C . ARG A 1 84 ? -14.080 -1.894 -5.130 1.00 88.94 84 ARG A C 1
ATOM 615 O O . ARG A 1 84 ? -13.698 -1.676 -6.280 1.00 88.94 84 ARG A O 1
ATOM 622 N N . MET A 1 85 ? -13.362 -1.561 -4.059 1.00 93.44 85 MET A N 1
ATOM 623 C CA . MET A 1 85 ? -11.996 -1.044 -4.180 1.00 93.44 85 MET A CA 1
ATOM 624 C C . MET A 1 85 ? -10.969 -2.157 -4.138 1.00 93.44 85 MET A C 1
ATOM 626 O O . MET A 1 85 ? -11.122 -3.173 -3.459 1.00 93.44 85 MET A O 1
ATOM 630 N N . TYR A 1 86 ? -9.889 -1.917 -4.861 1.00 94.69 86 TYR A N 1
ATOM 631 C CA . TYR A 1 86 ? -8.739 -2.786 -4.932 1.00 94.69 86 TYR A CA 1
ATOM 632 C C . TYR A 1 86 ? -7.472 -1.959 -4.815 1.00 94.69 86 TYR A C 1
ATOM 634 O O . TYR A 1 86 ? -7.330 -0.917 -5.459 1.00 94.69 86 TYR A O 1
ATOM 642 N N . LEU A 1 87 ? -6.525 -2.479 -4.046 1.00 95.81 87 LEU A N 1
ATOM 643 C CA . LEU A 1 87 ? -5.138 -2.060 -4.104 1.00 95.81 87 LEU A CA 1
ATOM 644 C C . LEU A 1 87 ? -4.454 -2.871 -5.203 1.00 95.81 87 LEU A C 1
ATOM 646 O O . LEU A 1 87 ? -4.382 -4.099 -5.135 1.00 95.81 87 LEU A O 1
ATOM 650 N N . GLN A 1 88 ? -3.985 -2.193 -6.239 1.00 95.31 88 GLN A N 1
ATOM 651 C CA . GLN A 1 88 ? -3.311 -2.802 -7.371 1.00 95.31 88 GLN A CA 1
ATOM 652 C C . GLN A 1 88 ? -1.814 -2.534 -7.317 1.00 95.31 88 GLN A C 1
ATOM 654 O O . GLN A 1 88 ? -1.389 -1.385 -7.392 1.00 95.31 88 GLN A O 1
ATOM 659 N N . VAL A 1 89 ? -1.017 -3.598 -7.273 1.00 94.00 89 VAL A N 1
ATOM 660 C CA . VAL A 1 89 ? 0.427 -3.519 -7.517 1.00 94.00 89 VAL A CA 1
ATOM 661 C C . VAL A 1 89 ? 0.656 -3.738 -9.009 1.00 94.00 89 VAL A C 1
ATOM 663 O O . VAL A 1 89 ? 0.398 -4.824 -9.546 1.00 94.00 89 VAL A O 1
ATOM 666 N N . MET A 1 90 ? 1.074 -2.681 -9.695 1.00 91.12 90 MET A N 1
ATOM 667 C CA . MET A 1 90 ? 1.316 -2.655 -11.133 1.00 91.12 90 MET A CA 1
ATOM 668 C C . MET A 1 90 ? 2.644 -3.334 -11.479 1.00 91.12 90 MET A C 1
ATOM 670 O O . MET A 1 90 ? 3.542 -3.469 -10.661 1.00 91.12 90 MET A O 1
ATOM 674 N N . TRP A 1 91 ? 2.791 -3.772 -12.728 1.00 87.06 91 TRP A N 1
ATOM 675 C CA . TRP A 1 91 ? 4.003 -4.455 -13.210 1.00 87.06 91 TRP A CA 1
ATOM 676 C C . TRP A 1 91 ? 5.135 -3.505 -13.617 1.00 87.06 91 TRP A C 1
ATOM 678 O O . TRP A 1 91 ? 6.253 -3.956 -13.875 1.00 87.06 91 TRP A O 1
ATOM 688 N N . ARG A 1 92 ? 4.857 -2.199 -13.718 1.00 83.44 92 ARG A N 1
ATOM 689 C CA . ARG A 1 92 ? 5.879 -1.180 -13.979 1.00 83.44 92 ARG A CA 1
ATOM 690 C C . ARG A 1 92 ? 6.606 -0.857 -12.678 1.00 83.44 92 ARG A C 1
ATOM 692 O O . ARG A 1 92 ? 5.972 -0.746 -11.633 1.00 83.44 92 ARG A O 1
ATOM 699 N N . PHE A 1 93 ? 7.921 -0.703 -12.755 1.00 80.81 93 PHE A N 1
ATOM 700 C CA . PHE A 1 93 ? 8.772 -0.399 -11.608 1.00 80.81 93 PHE A CA 1
ATOM 701 C C . PHE A 1 93 ? 9.749 0.727 -11.944 1.00 80.81 93 PHE A C 1
ATOM 703 O O . PHE A 1 93 ? 10.106 0.910 -13.112 1.00 80.81 93 PHE A O 1
ATOM 710 N N . LEU A 1 94 ? 10.172 1.455 -10.909 1.00 73.94 94 LEU A N 1
ATOM 711 C CA . LEU A 1 94 ? 10.938 2.703 -11.008 1.00 73.94 94 LEU A CA 1
ATOM 712 C C . LEU A 1 94 ? 12.254 2.571 -11.798 1.00 73.94 94 LEU A C 1
ATOM 714 O O . LEU A 1 94 ? 12.668 3.503 -12.473 1.00 73.94 94 LEU A O 1
ATOM 718 N N . GLU A 1 95 ? 12.903 1.407 -11.754 1.00 79.81 95 GLU A N 1
ATOM 719 C CA . GLU A 1 95 ? 14.201 1.168 -12.407 1.00 79.81 95 GLU A CA 1
ATOM 720 C C . GLU A 1 95 ? 14.094 0.957 -13.935 1.00 79.81 95 GLU A C 1
ATOM 722 O O . GLU A 1 95 ? 15.109 0.799 -14.616 1.00 79.81 95 GLU A O 1
ATOM 727 N N . GLN A 1 96 ? 12.883 0.939 -14.512 1.00 78.19 96 GLN A N 1
ATOM 728 C CA . GLN A 1 96 ? 12.717 0.920 -15.969 1.00 78.19 96 GLN A CA 1
ATOM 729 C C . GLN A 1 96 ? 12.942 2.312 -16.569 1.00 78.19 96 GLN A C 1
ATOM 731 O O . GLN A 1 96 ? 12.333 3.288 -16.149 1.00 78.19 96 GLN A O 1
ATOM 736 N N . LYS A 1 97 ? 13.719 2.382 -17.659 1.00 66.06 97 LYS A N 1
ATOM 737 C CA . LYS A 1 97 ? 14.033 3.627 -18.392 1.00 66.06 97 LYS A CA 1
ATOM 738 C C . LYS A 1 97 ? 12.801 4.403 -18.898 1.00 66.06 97 LYS A C 1
ATOM 740 O O . LYS A 1 97 ? 12.914 5.579 -19.216 1.00 66.06 97 LYS A O 1
ATOM 745 N N . SER A 1 98 ? 11.640 3.751 -18.983 1.00 76.56 98 SER A N 1
ATOM 746 C CA . SER A 1 98 ? 10.364 4.341 -19.420 1.00 76.56 98 SER A CA 1
ATOM 747 C C . SER A 1 98 ? 9.300 4.324 -18.318 1.00 76.56 98 SER A C 1
ATOM 749 O O . SER A 1 98 ? 8.109 4.145 -18.593 1.00 76.56 98 SER A O 1
ATOM 751 N N . PHE A 1 99 ? 9.714 4.455 -17.058 1.00 77.44 99 PHE A N 1
ATOM 752 C CA . PHE A 1 99 ? 8.770 4.647 -15.966 1.00 77.44 99 PHE A CA 1
ATOM 753 C C . PHE A 1 99 ? 8.117 6.040 -16.081 1.00 77.44 99 PHE A C 1
ATOM 755 O O . PHE A 1 99 ? 8.820 7.014 -16.336 1.00 77.44 99 PHE A O 1
ATOM 762 N N . PRO A 1 100 ? 6.778 6.149 -15.969 1.00 79.81 100 PRO A N 1
ATOM 763 C CA . PRO A 1 100 ? 6.067 7.391 -16.275 1.00 79.81 100 PRO A CA 1
ATOM 764 C C . PRO A 1 100 ? 6.201 8.480 -15.204 1.00 79.81 100 PRO A C 1
ATOM 766 O O . PRO A 1 100 ? 5.781 9.599 -15.468 1.00 79.81 100 PRO A O 1
ATOM 769 N N . LEU A 1 101 ? 6.719 8.153 -14.016 1.00 85.19 101 LEU A N 1
ATOM 770 C CA . LEU A 1 101 ? 6.828 9.078 -12.888 1.00 85.19 101 LEU A CA 1
ATOM 771 C C . LEU A 1 101 ? 8.293 9.312 -12.521 1.00 85.19 101 LEU A C 1
ATOM 773 O O . LEU A 1 101 ? 9.117 8.398 -12.587 1.00 85.19 101 LEU A O 1
ATOM 777 N N . SER A 1 102 ? 8.601 10.516 -12.059 1.00 89.44 102 SER A N 1
ATOM 778 C CA . SER A 1 102 ? 9.871 10.816 -11.398 1.00 89.44 102 SER A CA 1
ATOM 779 C C . SER A 1 102 ? 9.952 10.102 -10.035 1.00 89.44 102 SER A C 1
ATOM 781 O O . SER A 1 102 ? 8.919 9.740 -9.467 1.00 89.44 102 SER A O 1
ATOM 783 N N . PRO A 1 103 ? 11.148 9.889 -9.453 1.00 88.50 103 PRO A N 1
ATOM 784 C CA . PRO A 1 103 ? 11.280 9.260 -8.132 1.00 88.50 103 PRO A CA 1
ATOM 785 C C . PRO A 1 103 ? 10.526 10.015 -7.024 1.00 88.50 103 PRO A C 1
ATOM 787 O O . PRO A 1 103 ? 9.989 9.386 -6.113 1.00 88.50 103 PRO A O 1
ATOM 790 N N . GLU A 1 104 ? 10.454 11.344 -7.119 1.00 91.56 104 GLU A N 1
ATOM 791 C CA . GLU A 1 104 ? 9.698 12.194 -6.193 1.00 91.56 104 GLU A CA 1
ATOM 792 C C . GLU A 1 104 ? 8.186 11.990 -6.356 1.00 91.56 104 GLU A C 1
ATOM 794 O O . GLU A 1 104 ? 7.500 11.682 -5.383 1.00 91.56 104 GLU A O 1
ATOM 799 N N . GLU A 1 105 ? 7.683 12.045 -7.593 1.00 91.88 105 GLU A N 1
ATOM 800 C CA . GLU A 1 105 ? 6.268 11.805 -7.912 1.00 91.88 105 GLU A CA 1
ATOM 801 C C . GLU A 1 105 ? 5.819 10.394 -7.512 1.00 91.88 105 GLU A C 1
ATOM 803 O O . GLU A 1 105 ? 4.718 10.206 -7.001 1.00 91.88 105 GLU A O 1
ATOM 808 N N . TYR A 1 106 ? 6.685 9.393 -7.691 1.00 92.56 106 TYR A N 1
ATOM 809 C CA . TYR A 1 106 ? 6.445 8.029 -7.224 1.00 92.56 106 TYR A CA 1
ATOM 810 C C . TYR A 1 106 ? 6.246 7.978 -5.706 1.00 92.56 106 TYR A C 1
ATOM 812 O O . TYR A 1 106 ? 5.293 7.364 -5.228 1.00 92.56 106 TYR A O 1
ATOM 820 N N . MET A 1 107 ? 7.114 8.641 -4.937 1.00 94.62 107 MET A N 1
ATOM 821 C CA . MET A 1 107 ? 6.974 8.685 -3.481 1.00 94.62 107 MET A CA 1
ATOM 822 C C . MET A 1 107 ? 5.711 9.438 -3.055 1.00 94.62 107 MET A C 1
ATOM 824 O O . MET A 1 107 ? 5.013 8.953 -2.170 1.00 94.62 107 MET A O 1
ATOM 828 N N . GLN A 1 108 ? 5.373 10.556 -3.705 1.00 94.62 108 GLN A N 1
ATOM 829 C CA . GLN A 1 108 ? 4.126 11.287 -3.442 1.00 94.62 108 GLN A CA 1
ATOM 830 C C . GLN A 1 108 ? 2.885 10.442 -3.755 1.00 94.62 108 GLN A C 1
ATOM 832 O O . GLN A 1 108 ? 1.933 10.428 -2.979 1.00 94.62 108 GLN A O 1
ATOM 837 N N . GLN A 1 109 ? 2.905 9.688 -4.856 1.00 94.12 109 GLN A N 1
ATOM 838 C CA . GLN A 1 109 ? 1.829 8.767 -5.214 1.00 94.12 109 GLN A CA 1
ATOM 839 C C . GLN A 1 109 ? 1.649 7.673 -4.156 1.00 94.12 109 GLN A C 1
ATOM 841 O O . GLN A 1 109 ? 0.513 7.353 -3.799 1.00 94.12 109 GLN A O 1
ATOM 846 N N . LEU A 1 110 ? 2.745 7.097 -3.657 1.00 95.44 110 LEU A N 1
ATOM 847 C CA . LEU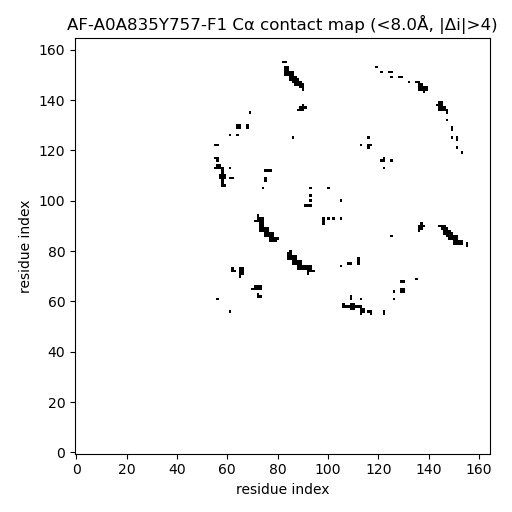 A 1 110 ? 2.688 6.102 -2.588 1.00 95.44 110 LEU A CA 1
ATOM 848 C C . LEU A 1 110 ? 2.195 6.695 -1.272 1.00 95.44 110 LEU A C 1
ATOM 850 O O . LEU A 1 110 ? 1.451 6.026 -0.561 1.00 95.44 110 LEU A O 1
ATOM 854 N N . ASP A 1 111 ? 2.600 7.919 -0.948 1.00 95.94 111 ASP A N 1
ATOM 855 C CA . ASP A 1 111 ? 2.160 8.603 0.264 1.00 95.94 111 ASP A CA 1
ATOM 856 C C . ASP A 1 111 ? 0.655 8.886 0.228 1.00 95.94 111 ASP A C 1
ATOM 858 O O . ASP A 1 111 ? -0.058 8.522 1.158 1.00 95.94 111 ASP A O 1
ATOM 862 N N . ALA A 1 112 ? 0.141 9.365 -0.908 1.00 95.69 112 ALA A N 1
ATOM 863 C CA . ALA A 1 112 ? -1.294 9.535 -1.114 1.00 95.69 112 ALA A CA 1
ATOM 864 C C . ALA A 1 112 ? -2.059 8.205 -0.979 1.00 95.69 112 ALA A C 1
ATOM 866 O O . ALA A 1 112 ? -3.091 8.139 -0.318 1.00 95.69 112 ALA A O 1
ATOM 867 N N . VAL A 1 113 ? -1.554 7.111 -1.565 1.00 95.94 113 VAL A N 1
ATOM 868 C CA . VAL A 1 113 ? -2.165 5.777 -1.398 1.00 95.94 113 VAL A CA 1
ATOM 869 C C . VAL A 1 113 ? -2.149 5.346 0.069 1.00 95.94 113 VAL A C 1
ATOM 871 O O . VAL A 1 113 ? -3.138 4.795 0.550 1.00 95.94 113 VAL A O 1
ATOM 874 N N . ALA A 1 114 ? -1.050 5.591 0.780 1.00 95.81 114 ALA A N 1
ATOM 875 C CA . ALA A 1 114 ? -0.921 5.275 2.194 1.00 95.81 114 ALA A CA 1
ATOM 876 C C . ALA A 1 114 ? -1.918 6.072 3.051 1.00 95.81 114 ALA A C 1
ATOM 878 O O . ALA A 1 114 ? -2.548 5.492 3.933 1.00 95.81 114 ALA A O 1
ATOM 879 N N . GLU A 1 115 ? -2.120 7.354 2.748 1.00 94.69 115 GLU A N 1
ATOM 880 C CA . GLU A 1 115 ? -3.117 8.209 3.397 1.00 94.69 115 GLU A CA 1
ATOM 881 C C . GLU A 1 115 ? -4.532 7.634 3.248 1.00 94.69 115 GLU A C 1
ATOM 883 O O . GLU A 1 115 ? -5.197 7.399 4.256 1.00 94.69 115 GLU A O 1
ATOM 888 N N . TYR A 1 116 ? -4.957 7.278 2.029 1.00 94.19 116 TYR A N 1
ATOM 889 C CA . TYR A 1 116 ? -6.264 6.638 1.811 1.00 94.19 116 TYR A CA 1
ATOM 890 C C . TYR A 1 116 ? -6.396 5.290 2.532 1.00 94.19 116 TYR A C 1
ATOM 892 O O . TYR A 1 116 ? -7.451 4.968 3.075 1.00 94.19 116 TYR A O 1
ATOM 900 N N . LEU A 1 117 ? -5.334 4.479 2.561 1.00 93.88 117 LEU A N 1
ATOM 901 C CA . LEU A 1 117 ? -5.349 3.209 3.290 1.00 93.88 117 LEU A CA 1
ATOM 902 C C . LEU A 1 117 ? -5.487 3.413 4.803 1.00 93.88 117 LEU A C 1
ATOM 904 O O . LEU A 1 117 ? -6.109 2.579 5.463 1.00 93.88 117 LEU A O 1
ATOM 908 N N . ASN A 1 118 ? -4.918 4.489 5.345 1.00 93.00 118 ASN A N 1
ATOM 909 C CA . ASN A 1 118 ? -5.072 4.852 6.750 1.00 93.00 118 ASN A CA 1
ATOM 910 C C . ASN A 1 118 ? -6.483 5.357 7.047 1.00 93.00 118 ASN A C 1
ATOM 912 O O . ASN A 1 118 ? -7.089 4.879 8.002 1.00 93.00 118 ASN A O 1
ATOM 916 N N . ASP A 1 119 ? -7.018 6.249 6.210 1.00 90.94 119 ASP A N 1
ATOM 917 C CA . ASP A 1 119 ? -8.385 6.777 6.326 1.00 90.94 119 ASP A CA 1
ATOM 918 C C . ASP A 1 119 ? -9.428 5.650 6.330 1.00 90.94 119 ASP A C 1
ATOM 920 O O . ASP A 1 119 ? -10.321 5.603 7.173 1.00 90.94 119 ASP A O 1
ATOM 924 N N . TRP A 1 120 ? -9.253 4.655 5.459 1.00 90.69 120 TRP A N 1
ATOM 925 C CA . TRP A 1 120 ? -10.154 3.505 5.379 1.00 90.69 120 TRP A CA 1
ATOM 926 C C . TRP A 1 120 ? -9.884 2.412 6.421 1.00 90.69 120 TRP A C 1
ATOM 928 O O . TRP A 1 120 ? -10.576 1.393 6.425 1.00 90.69 120 TRP A O 1
ATOM 938 N N . GLY A 1 121 ? -8.858 2.557 7.266 1.00 90.75 121 GLY A N 1
ATOM 939 C CA . GLY A 1 121 ? -8.451 1.521 8.221 1.00 90.75 121 GLY A CA 1
ATOM 940 C C . GLY A 1 121 ? -7.966 0.221 7.558 1.00 90.75 121 GLY A C 1
ATOM 941 O O . GLY A 1 121 ? -8.022 -0.847 8.164 1.00 90.75 121 GLY A O 1
ATOM 942 N N . MET A 1 122 ? -7.491 0.293 6.311 1.00 93.06 122 MET A N 1
ATOM 943 C CA . MET A 1 122 ? -7.089 -0.851 5.477 1.00 93.06 122 MET A CA 1
ATOM 944 C C . MET A 1 122 ? -5.572 -1.071 5.414 1.00 93.06 122 MET A C 1
ATOM 946 O O . MET A 1 122 ? -5.102 -1.902 4.634 1.00 93.06 122 MET A O 1
ATOM 950 N N . ALA A 1 123 ? -4.794 -0.360 6.233 1.00 92.75 123 ALA A N 1
ATOM 951 C CA . ALA A 1 123 ? -3.338 -0.488 6.288 1.00 92.75 123 ALA A CA 1
ATOM 952 C C . ALA A 1 123 ? -2.872 -1.941 6.521 1.00 92.75 123 ALA A C 1
ATOM 954 O O . ALA A 1 123 ? -1.992 -2.431 5.815 1.00 92.75 123 ALA A O 1
ATOM 955 N N . ASP A 1 124 ? -3.486 -2.657 7.467 1.00 92.31 124 ASP A N 1
ATOM 956 C CA . ASP A 1 124 ? -3.134 -4.052 7.770 1.00 92.31 124 ASP A CA 1
ATOM 957 C C . ASP A 1 124 ? -3.516 -5.010 6.628 1.00 92.31 124 ASP A C 1
ATOM 959 O O . ASP A 1 124 ? -2.690 -5.805 6.175 1.00 92.31 124 ASP A O 1
ATOM 963 N N . THR A 1 125 ? -4.718 -4.850 6.064 1.00 93.19 125 THR A N 1
ATOM 964 C CA . THR A 1 125 ? -5.175 -5.593 4.878 1.00 93.19 125 THR A CA 1
ATOM 965 C C . THR A 1 125 ? -4.213 -5.423 3.701 1.00 93.19 125 THR A C 1
ATOM 967 O O . THR A 1 125 ? -3.895 -6.392 3.010 1.00 93.19 125 THR A O 1
ATOM 970 N N . ALA A 1 126 ? -3.706 -4.206 3.477 1.00 94.06 126 ALA A N 1
ATOM 971 C CA . ALA A 1 126 ? -2.718 -3.933 2.440 1.00 94.06 126 ALA A CA 1
ATOM 972 C C . ALA A 1 126 ? -1.393 -4.665 2.706 1.00 94.06 126 ALA A C 1
ATOM 974 O O . ALA A 1 126 ? -0.886 -5.339 1.807 1.00 94.06 126 ALA A O 1
ATOM 975 N N . ARG A 1 127 ? -0.861 -4.599 3.937 1.00 94.81 127 ARG A N 1
ATOM 976 C CA . ARG A 1 127 ? 0.370 -5.311 4.336 1.00 94.81 127 ARG A CA 1
ATOM 977 C C . ARG A 1 127 ? 0.245 -6.813 4.104 1.00 94.81 127 ARG A C 1
ATOM 979 O O . ARG A 1 127 ? 1.074 -7.406 3.411 1.00 94.81 127 ARG A O 1
ATOM 986 N N . GLN A 1 128 ? -0.821 -7.415 4.625 1.00 94.56 128 GLN A N 1
ATOM 987 C CA . GLN A 1 128 ? -1.086 -8.845 4.484 1.00 94.56 128 GLN A CA 1
ATOM 988 C C . GLN A 1 128 ? -1.301 -9.243 3.021 1.00 94.56 128 GLN A C 1
ATOM 990 O O . GLN A 1 128 ? -0.771 -10.258 2.570 1.00 94.56 128 GLN A O 1
ATOM 995 N N . GLY A 1 129 ? -2.036 -8.434 2.256 1.00 94.12 129 GLY A N 1
ATOM 996 C CA . GLY A 1 129 ? -2.306 -8.687 0.844 1.00 94.12 129 GLY A CA 1
ATOM 997 C C . GLY A 1 129 ? -1.048 -8.654 -0.024 1.00 94.12 129 GLY A C 1
ATOM 998 O O . GLY A 1 129 ? -0.886 -9.508 -0.898 1.00 94.12 129 GLY A O 1
ATOM 999 N N . ILE A 1 130 ? -0.137 -7.709 0.231 1.00 94.31 130 ILE A N 1
ATOM 1000 C CA . ILE A 1 130 ? 1.144 -7.608 -0.483 1.00 94.31 130 ILE A CA 1
ATOM 1001 C C . ILE A 1 130 ? 2.035 -8.802 -0.126 1.00 94.31 130 ILE A C 1
ATOM 1003 O O . ILE A 1 130 ? 2.516 -9.493 -1.027 1.00 94.31 130 ILE A O 1
ATOM 1007 N N . MET A 1 131 ? 2.205 -9.095 1.168 1.00 94.19 131 MET A N 1
ATOM 1008 C CA . MET A 1 131 ? 3.057 -10.197 1.630 1.00 94.19 131 MET A CA 1
ATOM 1009 C C . MET A 1 131 ? 2.529 -11.576 1.221 1.00 94.19 131 MET A C 1
ATOM 1011 O O . MET A 1 131 ? 3.304 -12.457 0.847 1.00 94.19 131 MET A O 1
ATOM 1015 N N . GLY A 1 132 ? 1.207 -11.759 1.220 1.00 93.19 132 GLY A N 1
ATOM 1016 C CA . GLY A 1 132 ? 0.540 -13.006 0.839 1.00 93.19 132 GLY A CA 1
ATOM 1017 C C . GLY A 1 132 ? 0.496 -13.278 -0.670 1.00 93.19 132 GLY A C 1
ATOM 1018 O O . GLY A 1 132 ? 0.041 -14.346 -1.098 1.00 93.19 132 GLY A O 1
ATOM 1019 N N . ALA A 1 133 ? 0.951 -12.347 -1.512 1.00 91.81 133 ALA A N 1
ATOM 1020 C CA . ALA A 1 133 ? 0.877 -12.492 -2.959 1.00 91.81 133 ALA A CA 1
ATOM 1021 C C . ALA A 1 133 ? 1.850 -13.562 -3.496 1.00 91.81 133 ALA A C 1
ATOM 1023 O O . ALA A 1 133 ? 3.078 -13.407 -3.520 1.00 91.81 133 ALA A O 1
ATOM 1024 N N . ARG A 1 134 ? 1.273 -14.650 -4.024 1.00 86.88 134 ARG A N 1
ATOM 1025 C CA . ARG A 1 134 ? 2.019 -15.820 -4.526 1.00 86.88 134 ARG A CA 1
ATOM 1026 C C . ARG A 1 134 ? 2.883 -15.534 -5.754 1.00 86.88 134 ARG A C 1
ATOM 1028 O O . ARG A 1 134 ? 3.955 -16.110 -5.890 1.00 86.88 134 ARG A O 1
ATOM 1035 N N . LYS A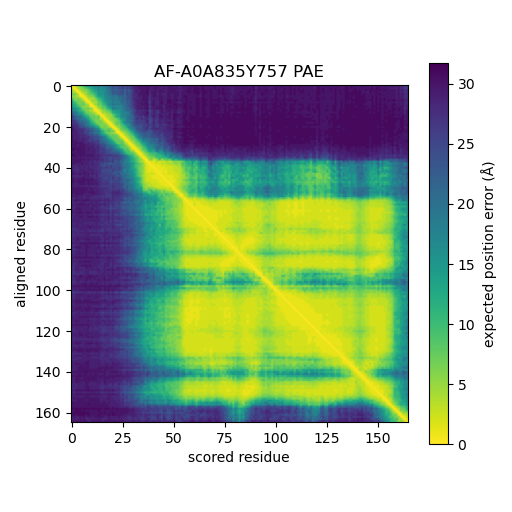 1 135 ? 2.404 -14.693 -6.675 1.00 86.62 135 LYS A N 1
ATOM 1036 C CA . LYS A 1 135 ? 3.086 -14.386 -7.943 1.00 86.62 135 LYS A CA 1
ATOM 1037 C C . LYS A 1 135 ? 3.401 -12.891 -8.010 1.00 86.62 135 LYS A C 1
ATOM 1039 O O . LYS A 1 135 ? 2.508 -12.114 -7.676 1.00 86.62 135 LYS A O 1
ATOM 1044 N N . PRO A 1 136 ? 4.611 -12.496 -8.445 1.00 87.25 136 PRO A N 1
ATOM 1045 C CA . PRO A 1 136 ? 4.945 -11.091 -8.648 1.00 87.25 136 PRO A CA 1
ATOM 1046 C C . PRO A 1 136 ? 4.126 -10.488 -9.803 1.00 87.25 136 PRO A C 1
ATOM 1048 O O . PRO A 1 136 ? 3.648 -11.232 -10.671 1.00 87.25 136 PRO A O 1
ATOM 1051 N N . PRO A 1 137 ? 3.969 -9.155 -9.838 1.00 88.38 137 PRO A N 1
ATOM 1052 C CA . PRO A 1 137 ? 3.387 -8.481 -10.989 1.00 88.38 137 PRO A CA 1
ATOM 1053 C C . PRO A 1 137 ? 4.381 -8.537 -12.163 1.00 88.38 137 PRO A C 1
ATOM 1055 O O . PRO A 1 137 ? 5.596 -8.506 -11.968 1.00 88.38 137 PRO A O 1
ATOM 1058 N N . GLY A 1 138 ? 3.891 -8.665 -13.396 1.00 87.31 138 GLY A N 1
ATOM 1059 C CA . GLY A 1 138 ? 4.774 -8.860 -14.550 1.00 87.31 138 GLY A CA 1
ATOM 1060 C C . GLY A 1 138 ? 4.066 -9.318 -15.818 1.00 87.31 138 GLY A C 1
ATOM 1061 O O . GLY A 1 138 ? 2.840 -9.386 -15.876 1.00 87.31 138 GLY A O 1
ATOM 1062 N N . TYR A 1 139 ? 4.852 -9.652 -16.840 1.00 81.88 139 TYR A N 1
ATOM 1063 C CA . TYR A 1 139 ? 4.342 -10.255 -18.070 1.00 81.88 139 TYR A CA 1
ATOM 1064 C C . TYR A 1 139 ? 4.132 -11.758 -17.884 1.00 81.88 139 TYR A C 1
ATOM 1066 O O . TYR A 1 139 ? 4.963 -12.467 -17.318 1.00 81.88 139 TYR A O 1
ATOM 1074 N N . THR A 1 140 ? 2.997 -12.244 -18.363 1.00 79.31 140 THR A N 1
ATOM 1075 C CA . THR A 1 140 ? 2.678 -13.669 -18.439 1.00 79.31 140 THR A CA 1
ATOM 1076 C C . THR A 1 140 ? 3.172 -14.241 -19.769 1.00 79.31 140 THR A C 1
ATOM 1078 O O . THR A 1 140 ? 3.376 -13.494 -20.725 1.00 79.31 140 THR A O 1
ATOM 1081 N N . GLY A 1 141 ? 3.343 -15.567 -19.858 1.00 71.94 141 GLY A N 1
ATOM 1082 C CA . GLY A 1 141 ? 3.910 -16.245 -21.038 1.00 71.94 141 GLY A CA 1
ATOM 1083 C C . GLY A 1 141 ? 3.178 -16.019 -22.372 1.00 71.94 141 GLY A C 1
ATOM 1084 O O . GLY A 1 141 ? 3.698 -16.405 -23.408 1.00 71.94 141 GLY A O 1
ATOM 1085 N N . GLY A 1 142 ? 2.006 -15.372 -22.364 1.00 77.62 142 GLY A N 1
ATOM 1086 C CA . GLY A 1 142 ? 1.262 -14.965 -23.562 1.00 77.62 142 GLY A CA 1
ATOM 1087 C C . GLY A 1 142 ? 1.366 -13.475 -23.912 1.00 77.62 142 GLY A C 1
ATOM 1088 O O . GLY A 1 142 ? 0.488 -12.968 -24.598 1.00 77.62 142 GLY A O 1
ATOM 1089 N N . GLY A 1 143 ? 2.344 -12.735 -23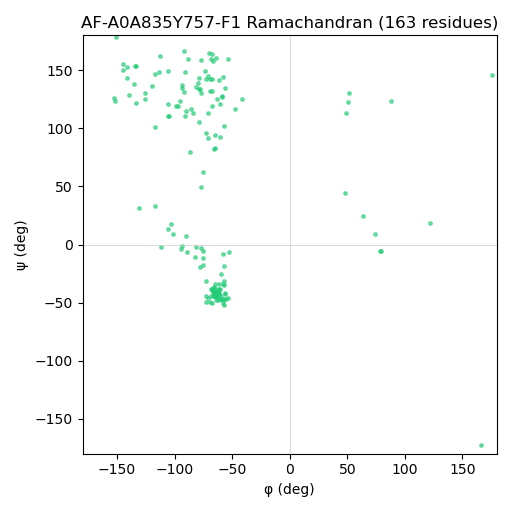.378 1.00 77.25 143 GLY A N 1
ATOM 1090 C CA . GLY A 1 143 ? 2.523 -11.297 -23.644 1.00 77.25 143 GLY A CA 1
ATOM 1091 C C . GLY A 1 143 ? 1.576 -10.369 -22.871 1.00 77.25 143 GLY A C 1
ATOM 1092 O O . GLY A 1 143 ? 1.754 -9.154 -22.888 1.00 77.25 143 GLY A O 1
ATOM 1093 N N . ASN A 1 144 ? 0.610 -10.920 -22.131 1.00 81.31 144 ASN A N 1
ATOM 1094 C CA . ASN A 1 144 ? -0.299 -10.137 -21.297 1.00 81.31 144 ASN A CA 1
ATOM 1095 C C . ASN A 1 144 ? 0.374 -9.715 -19.992 1.00 81.31 144 ASN A C 1
ATOM 1097 O O . ASN A 1 144 ? 0.973 -10.544 -19.299 1.00 81.31 144 ASN A O 1
ATOM 1101 N N . ALA A 1 145 ? 0.228 -8.444 -19.629 1.00 85.00 145 ALA A N 1
ATOM 1102 C CA . ALA A 1 145 ? 0.665 -7.939 -18.339 1.00 85.00 145 ALA A CA 1
ATOM 1103 C C . ALA A 1 145 ? -0.338 -8.297 -17.234 1.00 85.00 145 ALA A C 1
ATOM 1105 O O . ALA A 1 145 ? -1.551 -8.301 -17.441 1.00 85.00 145 ALA A O 1
ATOM 1106 N N . ARG A 1 146 ? 0.181 -8.594 -16.045 1.00 89.75 146 ARG A N 1
ATOM 1107 C CA . ARG A 1 146 ? -0.587 -8.952 -14.858 1.00 89.75 146 ARG A CA 1
ATOM 1108 C C . ARG A 1 146 ? -0.202 -8.038 -13.702 1.00 89.75 146 ARG A C 1
ATOM 1110 O O . ARG A 1 146 ? 0.966 -7.977 -13.319 1.00 89.75 146 ARG A O 1
ATOM 1117 N N . CYS A 1 147 ? -1.201 -7.392 -13.113 1.00 92.25 147 CYS A N 1
ATOM 1118 C CA . CYS A 1 147 ? -1.102 -6.751 -11.807 1.00 92.25 147 CYS A CA 1
ATOM 1119 C C . CYS A 1 147 ? -1.520 -7.721 -10.689 1.00 92.25 147 CYS A C 1
ATOM 1121 O O . CYS A 1 147 ? -2.104 -8.785 -10.927 1.00 92.25 147 CYS A O 1
ATOM 1123 N N . ILE A 1 148 ? -1.202 -7.353 -9.451 1.00 93.56 148 ILE A N 1
ATOM 1124 C CA . ILE A 1 148 ? -1.750 -7.997 -8.256 1.00 93.56 148 ILE A CA 1
ATOM 1125 C C . ILE A 1 148 ? -2.890 -7.118 -7.764 1.00 93.56 148 ILE A C 1
ATOM 1127 O O . ILE A 1 148 ? -2.644 -5.969 -7.423 1.00 93.56 148 ILE A O 1
ATOM 1131 N N . SER A 1 149 ? -4.108 -7.651 -7.713 1.00 93.44 149 SER A N 1
ATOM 1132 C CA . SER A 1 149 ? -5.282 -6.941 -7.197 1.00 93.44 149 SER A CA 1
ATOM 1133 C C . SER A 1 149 ? -5.641 -7.488 -5.818 1.00 93.44 149 SER A C 1
ATOM 1135 O O . SER A 1 149 ? -6.088 -8.628 -5.696 1.00 93.44 149 SER A O 1
ATOM 1137 N N . ILE A 1 150 ? -5.438 -6.683 -4.782 1.00 94.56 150 ILE A N 1
ATOM 1138 C CA . ILE A 1 150 ? -5.783 -6.999 -3.396 1.00 94.56 150 ILE A CA 1
ATOM 1139 C C . ILE A 1 150 ? -7.140 -6.349 -3.108 1.00 94.56 150 ILE A C 1
ATOM 1141 O O . ILE A 1 150 ? -7.256 -5.130 -3.248 1.00 94.56 150 ILE A O 1
ATOM 1145 N N . PRO A 1 151 ? -8.182 -7.119 -2.756 1.00 93.69 151 PRO A N 1
ATOM 1146 C CA . PRO A 1 151 ? -9.484 -6.551 -2.436 1.00 93.69 151 PRO A CA 1
ATOM 1147 C C . PRO A 1 151 ? -9.407 -5.735 -1.144 1.00 93.69 151 PRO A C 1
ATOM 1149 O O . PRO A 1 151 ? -8.899 -6.216 -0.133 1.00 93.69 151 PRO A O 1
ATOM 1152 N N . LEU A 1 152 ? -9.948 -4.520 -1.177 1.00 93.06 152 LEU A N 1
ATOM 1153 C CA . LEU A 1 152 ? -10.134 -3.683 0.001 1.00 93.06 152 LEU A CA 1
ATOM 1154 C C . LEU A 1 152 ? -11.626 -3.716 0.361 1.00 93.06 152 LEU A C 1
ATOM 1156 O O . LEU A 1 152 ? -12.434 -3.191 -0.411 1.00 93.06 152 LEU A O 1
ATOM 1160 N N . PRO A 1 153 ? -12.025 -4.352 1.479 1.00 88.31 153 PRO A N 1
ATOM 1161 C CA . PRO A 1 153 ? -13.417 -4.410 1.920 1.00 88.31 153 PRO A CA 1
ATOM 1162 C C . PRO A 1 153 ? -13.854 -3.067 2.526 1.00 88.31 153 PRO A C 1
ATOM 1164 O O . PRO A 1 153 ? -14.175 -2.974 3.705 1.00 88.31 153 PRO A O 1
ATOM 1167 N N . VAL A 1 154 ? -13.828 -2.013 1.714 1.00 85.31 154 VAL A N 1
ATOM 1168 C CA . VAL A 1 154 ? -14.325 -0.682 2.067 1.00 85.31 154 VAL A CA 1
ATOM 1169 C C . VAL A 1 154 ? -15.780 -0.565 1.641 1.00 85.31 154 VAL A C 1
ATOM 1171 O O . VAL A 1 154 ? -16.139 -0.910 0.510 1.00 85.31 154 VAL A O 1
ATOM 1174 N N . ASP A 1 155 ? -16.622 -0.088 2.550 1.00 76.75 155 ASP A N 1
ATOM 1175 C CA . ASP A 1 155 ? -17.996 0.240 2.215 1.00 76.75 155 ASP A CA 1
ATOM 1176 C C . ASP A 1 155 ? -18.030 1.598 1.510 1.00 76.75 155 ASP A C 1
ATOM 1178 O O . ASP A 1 155 ? -17.827 2.646 2.114 1.00 76.75 155 ASP A O 1
ATOM 1182 N N . LEU A 1 156 ? -18.245 1.570 0.197 1.00 68.69 156 LEU A N 1
ATOM 1183 C CA . LEU A 1 156 ? -18.462 2.774 -0.609 1.00 68.69 156 LEU A CA 1
ATOM 1184 C C . LEU A 1 156 ? -19.923 2.932 -1.013 1.00 68.69 156 LEU A C 1
ATOM 1186 O O . LEU A 1 156 ? -20.232 3.740 -1.894 1.00 68.69 156 LEU A O 1
ATOM 1190 N N . SER A 1 157 ? -20.825 2.167 -0.393 1.00 62.97 157 SER A N 1
ATOM 1191 C CA . SER A 1 157 ? -22.268 2.297 -0.574 1.00 62.97 157 SER A CA 1
ATOM 1192 C C . SER A 1 157 ? -22.811 3.504 0.201 1.00 62.97 157 SER A C 1
ATOM 1194 O O . SER A 1 157 ? -23.801 3.444 0.918 1.00 62.97 157 SER A O 1
ATOM 1196 N N . GLY A 1 158 ? -22.171 4.663 0.031 1.00 55.47 158 GLY A N 1
ATOM 1197 C CA . GLY A 1 158 ? -22.765 5.921 0.456 1.00 55.47 158 GLY A CA 1
ATOM 1198 C C . GLY A 1 158 ? -24.133 6.077 -0.212 1.00 55.47 158 GLY A C 1
ATOM 1199 O O . GLY A 1 158 ? -24.265 5.862 -1.419 1.00 55.47 158 GLY A O 1
ATOM 1200 N N . ALA A 1 159 ? -25.138 6.484 0.566 1.00 50.00 159 ALA A N 1
ATOM 1201 C CA . ALA A 1 159 ? -26.546 6.626 0.175 1.00 50.00 159 ALA A CA 1
ATOM 1202 C C . ALA A 1 159 ? -26.819 7.478 -1.091 1.00 50.00 159 ALA A C 1
ATOM 1204 O O . ALA A 1 159 ? -27.947 7.509 -1.566 1.00 50.00 159 ALA A O 1
ATOM 1205 N N . ARG A 1 160 ? -25.800 8.133 -1.666 1.00 55.19 160 ARG A N 1
ATOM 1206 C CA . ARG A 1 160 ? -25.873 8.931 -2.902 1.00 55.19 160 ARG A CA 1
ATOM 1207 C C . ARG A 1 160 ? -25.522 8.174 -4.188 1.00 55.19 160 ARG A C 1
ATOM 1209 O O . ARG A 1 160 ? -25.535 8.749 -5.269 1.00 55.19 160 ARG A O 1
ATOM 1216 N N . GLY A 1 161 ? -25.153 6.895 -4.108 1.00 50.09 161 GLY A N 1
ATOM 1217 C CA . GLY A 1 161 ? -24.870 6.085 -5.302 1.00 50.09 161 GLY A CA 1
ATOM 1218 C C . GLY A 1 161 ? -26.123 5.649 -6.073 1.00 50.09 161 GLY A C 1
ATOM 1219 O O . GLY A 1 161 ? -26.012 5.255 -7.228 1.00 50.09 161 GLY A O 1
ATOM 1220 N N . ALA A 1 162 ? -27.298 5.716 -5.440 1.00 49.38 162 ALA A N 1
ATOM 1221 C CA . ALA A 1 162 ? -28.561 5.194 -5.969 1.00 49.38 162 ALA A CA 1
ATOM 1222 C C . ALA A 1 162 ? -29.422 6.240 -6.708 1.00 49.38 162 ALA A C 1
ATOM 1224 O O . ALA A 1 162 ? -30.473 5.899 -7.234 1.00 49.38 162 ALA A O 1
ATOM 1225 N N . GLU A 1 163 ? -28.999 7.504 -6.742 1.00 49.12 163 GLU A N 1
ATOM 1226 C CA . GLU A 1 163 ? -29.783 8.627 -7.293 1.00 49.12 163 GLU A CA 1
ATOM 1227 C C . GLU A 1 163 ? -29.557 8.867 -8.799 1.00 49.12 163 GLU A C 1
ATOM 1229 O O . GLU A 1 163 ? -30.283 9.652 -9.401 1.00 49.12 163 GLU A O 1
ATOM 1234 N N . TRP A 1 164 ? -28.611 8.162 -9.432 1.00 58.94 164 TRP A N 1
ATOM 1235 C CA . TRP A 1 164 ? -28.257 8.353 -10.849 1.00 58.94 164 TRP A CA 1
ATOM 1236 C C . TRP A 1 164 ? -28.190 7.046 -11.658 1.00 58.94 164 TRP A C 1
ATOM 1238 O O . TRP A 1 164 ? -27.381 6.942 -12.583 1.00 58.94 164 TRP A O 1
ATOM 1248 N N . GLN A 1 165 ? -29.001 6.043 -11.303 1.00 40.59 165 GLN A N 1
ATOM 1249 C CA . GLN A 1 165 ? -29.163 4.813 -12.092 1.00 40.59 165 GLN A CA 1
ATOM 1250 C C . GLN A 1 165 ? -30.475 4.781 -12.870 1.00 40.59 165 GLN A C 1
ATOM 1252 O O . GLN A 1 165 ? -31.500 5.232 -12.318 1.00 40.59 165 GLN A O 1
#

Radius of gyration: 32.76 Å; Cα contacts (8 Å, |Δi|>4): 160; chains: 1; bounding box: 74×60×92 Å

Foldseek 3Di:
DDDDDDDDDDDDDDDDDDDDDDDPPPPDPDDDDDPPVVVVVVVVVVVVVVLLPPDFQALVNLQVLLCVQPVFRFQWDWDADPNFIWIKGAADGPPDPPDPDDPVRSRVNSRVVSVVCVVQVNRVLSSCQSNVDPDDFAADPVRDTDIRIRTDPGPPVDVPPPPPD

Mean predicted aligned error: 15.26 Å

Secondary structure (DSSP, 8-state):
--------------------------------TT---HHHHHHHHHHHHHHHTSPPP-HHHHHHHHHHHHSS-EEEEEEEETTEEEEEEEEEETTSTT-SS-HHHHHHHHHHHHHHHHHTT-HHHHHHHHHT-SS-SEE-TTS-EE-EEEEE------TTTTTT-

Organism: NCBI:txid47281

Nearest PDB structures (foldseek):
  2ljw-assembly1_A  TM=8.601E-01  e=1.736E-09  Nostoc sp. PCC 7120 = FACHB-418

InterPro domains:
  IPR021420 Protein of unknown function DUF3067 [PF11267] (60-164)
  IPR021420 Protein of unknown function DUF3067 [PTHR35126] (25-164)

pLDDT: mean 77.17, std 19.13, range [38.69, 95.94]

Solvent-accessible surface area (backbone atoms only — not comparable to full-atom values): 10571 Å² total; per-residue (Å²): 135,84,85,85,82,92,78,84,85,87,84,90,84,89,87,78,90,83,89,82,90,78,80,79,83,74,80,75,86,73,87,68,94,76,76,68,62,61,66,61,53,49,52,50,50,52,52,51,50,55,64,71,64,56,80,68,52,41,24,66,54,56,45,48,53,42,27,69,66,64,73,42,54,51,43,66,45,80,46,78,55,96,85,36,40,26,46,30,36,39,54,56,32,70,91,44,97,81,46,95,60,53,78,66,56,48,47,52,47,31,32,54,53,19,51,54,27,42,76,70,70,36,39,64,60,49,54,52,46,59,67,65,51,88,67,75,49,31,72,43,100,82,77,46,74,38,61,40,77,35,82,42,97,61,88,71,80,53,89,74,72,73,81,82,117

Sequence (165 aa):
MLVVAPGVTAPAPRAEVLRSRAAPAESSSVGDDGATDYQAVAASLNALLAKSQQPGITGKDLRNLVMERFGRSYDIRLARLHGRMYLQVMWRFLEQKSFPLSPEEYMQQLDAVAEYLNDWGMADTARQGIMGARKPPGYTGGGNARCISIPLPVDLSGARGAEWQ